Protein AF-U7P5E1-F1 (afdb_monomer)

Secondary structure (DSSP, 8-state):
---B-TTT-PBEEEE--S--TTEEEEEE-STT--EEEEEE-SS-EEEEEEE-TTHHHHHHHS-HHHHHHHHHHHHT--TTTS-HHHHHHHHH--

Structure (mmCIF, N/CA/C/O backbone):
data_AF-U7P5E1-F1
#
_entry.id   AF-U7P5E1-F1
#
loop_
_atom_site.group_PDB
_atom_site.id
_atom_site.type_symbol
_atom_site.label_atom_id
_atom_site.label_alt_id
_atom_site.label_comp_id
_atom_site.label_asym_id
_atom_site.label_entity_id
_atom_site.label_seq_id
_atom_site.pdbx_PDB_ins_code
_atom_site.Cartn_x
_atom_site.Cartn_y
_atom_site.Cartn_z
_atom_site.occupancy
_atom_site.B_iso_or_equiv
_atom_site.auth_seq_id
_atom_site.auth_comp_id
_atom_site.auth_asym_id
_atom_site.auth_atom_id
_atom_site.pdbx_PDB_model_num
ATOM 1 N N . MET A 1 1 ? 13.939 -1.087 -9.837 1.00 60.78 1 MET A N 1
ATOM 2 C CA . MET A 1 1 ? 13.219 -2.193 -10.500 1.00 60.78 1 MET A CA 1
ATOM 3 C C . MET A 1 1 ? 11.894 -1.629 -10.974 1.00 60.78 1 MET A C 1
ATOM 5 O O . MET A 1 1 ? 11.194 -1.046 -10.156 1.00 60.78 1 MET A O 1
ATOM 9 N N . VAL A 1 2 ? 11.618 -1.691 -12.276 1.00 73.44 2 VAL A N 1
ATOM 10 C CA . VAL A 1 2 ? 10.363 -1.184 -12.854 1.00 73.44 2 VAL A CA 1
ATOM 11 C C . VAL A 1 2 ? 9.236 -2.145 -12.478 1.00 73.44 2 VAL A C 1
ATOM 13 O O . VAL A 1 2 ? 9.450 -3.358 -12.457 1.00 73.44 2 VAL A O 1
ATOM 16 N N . LYS A 1 3 ? 8.062 -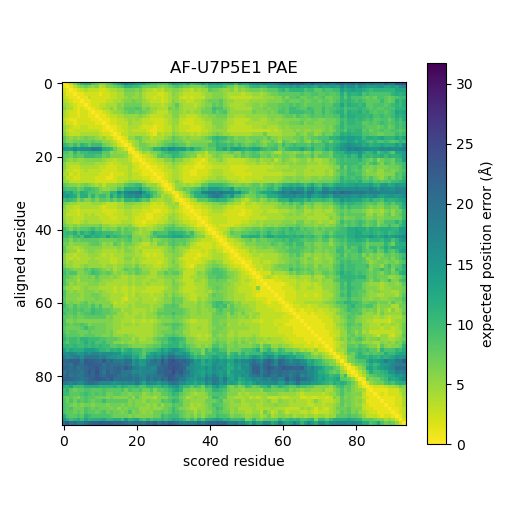1.611 -12.135 1.00 83.81 3 LYS A N 1
ATOM 17 C CA . LYS A 1 3 ? 6.871 -2.409 -11.829 1.00 83.81 3 LYS A CA 1
ATOM 18 C C . LYS A 1 3 ? 5.771 -2.098 -12.824 1.00 83.81 3 LYS A C 1
ATOM 20 O O . LYS A 1 3 ? 5.697 -0.977 -13.312 1.00 83.81 3 LYS A O 1
ATOM 25 N N . PHE A 1 4 ? 4.913 -3.074 -13.077 1.00 84.75 4 PHE A N 1
ATOM 26 C CA . PHE A 1 4 ? 3.827 -2.963 -14.042 1.00 84.75 4 PHE A CA 1
ATOM 27 C C . PHE A 1 4 ? 2.485 -3.167 -13.349 1.00 84.75 4 PHE A C 1
ATOM 29 O O . PHE A 1 4 ? 2.380 -3.937 -12.393 1.00 84.75 4 PHE A O 1
ATOM 36 N N . CYS A 1 5 ? 1.474 -2.448 -13.822 1.00 83.69 5 CYS A N 1
ATOM 37 C CA . CYS A 1 5 ? 0.105 -2.583 -13.361 1.00 83.69 5 CYS A CA 1
ATOM 38 C C . CYS A 1 5 ? -0.423 -3.967 -13.771 1.00 83.69 5 CYS A C 1
ATOM 40 O O . CYS A 1 5 ? -0.382 -4.276 -14.965 1.00 83.69 5 CYS A O 1
ATOM 42 N N . PRO A 1 6 ? -0.918 -4.792 -12.832 1.00 80.00 6 PRO A N 1
ATOM 43 C CA . PRO A 1 6 ? -1.453 -6.113 -13.151 1.00 80.00 6 PRO A CA 1
ATOM 44 C C . PRO A 1 6 ? -2.678 -6.059 -14.075 1.00 80.00 6 PRO A C 1
ATOM 46 O O . PRO A 1 6 ? -2.884 -6.999 -14.835 1.00 80.00 6 PRO A O 1
ATOM 49 N N . ASP A 1 7 ? -3.442 -4.961 -14.068 1.00 79.81 7 ASP A N 1
ATOM 50 C CA . ASP A 1 7 ? -4.661 -4.840 -14.879 1.00 79.81 7 ASP A CA 1
ATOM 51 C C . ASP A 1 7 ? -4.402 -4.395 -16.324 1.00 79.81 7 ASP A C 1
ATOM 53 O O . ASP A 1 7 ? -5.057 -4.866 -17.250 1.00 79.81 7 ASP A O 1
ATOM 57 N N . CYS A 1 8 ? -3.468 -3.461 -16.544 1.00 85.12 8 CYS A N 1
ATOM 58 C CA . CYS A 1 8 ? -3.271 -2.836 -17.861 1.00 85.12 8 CYS A CA 1
ATOM 59 C C . CYS A 1 8 ? -1.863 -3.008 -18.447 1.00 85.12 8 CYS A C 1
ATOM 61 O O . CYS A 1 8 ? -1.602 -2.544 -19.557 1.00 85.12 8 CYS A O 1
ATOM 63 N N . GLY A 1 9 ? -0.935 -3.622 -17.708 1.00 84.12 9 GLY A N 1
ATOM 64 C CA . GLY A 1 9 ? 0.435 -3.895 -18.153 1.00 84.12 9 GLY A CA 1
ATOM 65 C C . GLY A 1 9 ? 1.333 -2.664 -18.316 1.00 84.12 9 GLY A C 1
ATOM 66 O O . GLY A 1 9 ? 2.493 -2.813 -18.691 1.00 84.12 9 GLY A O 1
ATOM 67 N N . LYS A 1 10 ? 0.841 -1.447 -18.037 1.00 86.75 10 LYS A N 1
ATOM 68 C CA . LYS A 1 10 ? 1.653 -0.220 -18.090 1.00 86.75 10 LYS A CA 1
ATOM 69 C C . LYS A 1 10 ? 2.553 -0.085 -16.867 1.00 86.75 10 LYS A C 1
ATOM 71 O O . LYS A 1 10 ? 2.233 -0.593 -15.793 1.00 86.75 10 LYS A O 1
ATOM 76 N N . GLU A 1 11 ? 3.654 0.643 -17.025 1.00 87.31 11 GLU A N 1
ATOM 77 C CA . GLU A 1 11 ? 4.558 0.955 -15.920 1.00 87.31 11 GLU A CA 1
ATOM 78 C C . GLU A 1 11 ? 3.840 1.719 -14.802 1.00 87.31 11 GLU A C 1
ATOM 80 O O . GLU A 1 11 ? 3.055 2.643 -15.035 1.00 87.31 11 GLU A O 1
ATOM 85 N N . LEU A 1 12 ? 4.126 1.312 -13.570 1.00 88.31 12 LEU A N 1
ATOM 86 C CA . LEU A 1 12 ? 3.698 1.994 -12.365 1.00 88.31 12 LEU A CA 1
ATOM 87 C C . LEU A 1 12 ? 4.718 3.070 -11.997 1.00 88.31 12 LEU A C 1
ATOM 89 O O . LEU A 1 12 ? 5.919 2.803 -11.900 1.00 88.31 12 LEU A O 1
ATOM 93 N N . ARG A 1 13 ? 4.225 4.276 -11.723 1.00 87.81 13 ARG A N 1
ATOM 94 C CA . ARG A 1 13 ? 5.037 5.398 -11.254 1.00 87.81 13 ARG A CA 1
ATOM 95 C C . ARG A 1 13 ? 5.105 5.378 -9.732 1.00 87.81 13 ARG A C 1
ATOM 97 O O . ARG A 1 13 ? 4.067 5.394 -9.083 1.00 87.81 13 ARG A O 1
ATOM 104 N N . GLU A 1 14 ? 6.303 5.378 -9.154 1.00 86.75 14 GLU A N 1
ATOM 105 C CA . GLU A 1 14 ? 6.457 5.523 -7.700 1.00 86.75 14 GLU A CA 1
ATOM 106 C C . GLU A 1 14 ? 6.022 6.934 -7.272 1.00 86.75 14 GLU A C 1
ATOM 108 O O . GLU A 1 14 ? 6.514 7.941 -7.790 1.00 86.75 14 GLU A O 1
ATOM 113 N N . VAL A 1 15 ? 5.072 7.002 -6.342 1.00 85.00 15 VAL A N 1
ATOM 114 C CA . VAL A 1 15 ? 4.575 8.250 -5.761 1.00 85.00 15 VAL A CA 1
ATOM 115 C C . VAL A 1 15 ? 5.323 8.487 -4.461 1.00 85.00 15 VAL A C 1
ATOM 117 O O . VAL A 1 15 ? 5.346 7.629 -3.57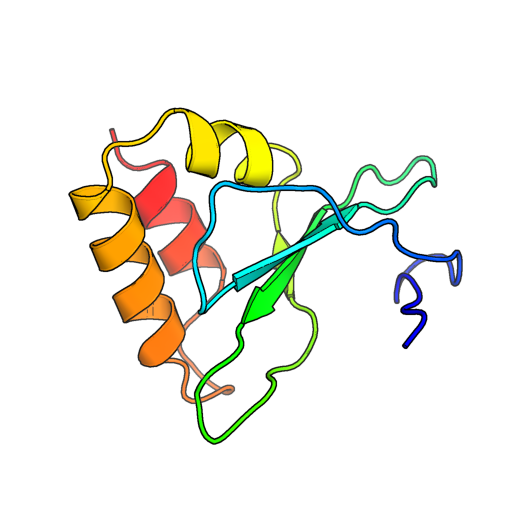6 1.00 85.00 15 VAL A O 1
ATOM 120 N N . LYS A 1 16 ? 5.927 9.670 -4.331 1.00 77.31 16 LYS A N 1
ATOM 121 C CA . LYS A 1 16 ? 6.557 10.076 -3.076 1.00 77.31 16 LYS A CA 1
ATOM 122 C C . LYS A 1 16 ? 5.484 10.266 -2.006 1.00 77.31 16 LYS A C 1
ATOM 124 O O . LYS A 1 16 ? 4.668 11.177 -2.098 1.00 77.31 16 LYS A O 1
ATOM 129 N N . VAL A 1 17 ? 5.528 9.414 -0.994 1.00 75.81 17 VAL A N 1
ATOM 130 C CA . VAL A 1 17 ? 4.837 9.588 0.289 1.00 75.81 17 VAL A CA 1
ATOM 131 C C . VAL A 1 17 ? 5.857 10.015 1.349 1.00 75.81 17 VAL A C 1
ATOM 133 O O . VAL A 1 17 ? 7.064 9.908 1.087 1.00 75.81 17 VAL A O 1
ATOM 136 N N . PRO A 1 18 ? 5.427 10.531 2.518 1.00 72.44 18 PRO A N 1
ATOM 137 C CA . PRO A 1 18 ? 6.342 10.813 3.617 1.00 72.44 18 PRO A CA 1
ATOM 138 C C . PRO A 1 18 ? 7.191 9.579 3.924 1.00 72.44 18 PRO A C 1
ATOM 140 O O . PRO A 1 18 ? 6.787 8.457 3.623 1.00 72.44 18 PRO A O 1
ATOM 143 N N . SER A 1 19 ? 8.395 9.800 4.453 1.00 65.25 19 SER A N 1
ATOM 144 C CA . SER A 1 19 ? 9.478 8.810 4.520 1.00 65.25 19 SER A CA 1
ATOM 145 C C . SER A 1 19 ? 9.197 7.666 5.506 1.00 65.25 19 SER A C 1
ATOM 147 O O . SER A 1 19 ? 9.881 7.506 6.514 1.00 65.25 19 SER A O 1
ATOM 149 N N . TYR A 1 20 ? 8.197 6.848 5.203 1.00 75.12 20 TYR A N 1
ATOM 150 C CA . TYR A 1 20 ? 7.879 5.616 5.893 1.00 75.12 20 TYR A CA 1
ATOM 151 C C . TYR A 1 20 ? 8.757 4.513 5.311 1.00 75.12 20 TYR A C 1
ATOM 153 O O . TYR A 1 20 ? 8.583 4.094 4.170 1.00 75.12 20 TYR A O 1
ATOM 161 N N . ALA A 1 21 ? 9.711 4.023 6.103 1.00 72.75 21 ALA A N 1
ATOM 162 C CA . ALA A 1 21 ? 10.629 2.967 5.671 1.00 72.75 21 ALA A CA 1
ATOM 163 C C . ALA A 1 21 ? 9.909 1.666 5.260 1.00 72.75 21 ALA A C 1
ATOM 165 O O . ALA A 1 21 ? 10.483 0.851 4.540 1.00 72.75 21 ALA A O 1
ATOM 166 N N . TRP A 1 22 ? 8.661 1.491 5.706 1.00 77.81 22 TRP A N 1
ATOM 167 C CA . TRP A 1 22 ? 7.889 0.265 5.558 1.00 77.81 22 TRP A CA 1
ATOM 168 C C . TRP A 1 22 ? 6.905 0.258 4.377 1.00 77.81 22 TRP A C 1
ATOM 170 O O . TRP A 1 22 ? 6.320 -0.786 4.092 1.00 77.81 22 TRP A O 1
ATOM 180 N N . VAL A 1 23 ? 6.704 1.380 3.671 1.00 80.06 23 VAL A N 1
ATOM 181 C CA . VAL A 1 23 ? 5.743 1.451 2.555 1.00 80.06 23 VAL A CA 1
ATOM 182 C C . VAL A 1 23 ? 6.268 2.251 1.374 1.00 80.06 23 VAL A C 1
ATOM 184 O O . VAL A 1 23 ? 6.886 3.303 1.510 1.00 80.06 23 VAL A O 1
ATOM 187 N N . ARG A 1 24 ? 5.969 1.750 0.178 1.00 84.38 24 ARG A N 1
ATOM 188 C CA . ARG A 1 24 ? 6.162 2.446 -1.092 1.00 84.38 24 ARG A CA 1
ATOM 189 C C . ARG A 1 24 ? 4.833 2.520 -1.819 1.00 84.38 24 ARG A C 1
ATOM 191 O O . ARG A 1 24 ? 4.143 1.509 -1.923 1.00 84.38 24 ARG A O 1
ATOM 198 N N . CYS A 1 25 ? 4.492 3.691 -2.339 1.00 86.12 25 CYS A N 1
ATOM 199 C CA . CYS A 1 25 ? 3.274 3.889 -3.115 1.00 86.12 25 CYS A CA 1
ATOM 200 C C . CYS A 1 25 ? 3.595 3.962 -4.603 1.00 86.12 25 CYS A C 1
ATOM 202 O O . CYS A 1 25 ? 4.598 4.541 -5.016 1.00 86.12 25 CYS A O 1
ATOM 204 N N . PHE A 1 26 ? 2.717 3.392 -5.409 1.00 87.69 26 PHE A N 1
ATOM 205 C CA . PHE A 1 26 ? 2.822 3.335 -6.852 1.00 87.69 26 PHE A CA 1
ATOM 206 C C . PHE A 1 26 ? 1.476 3.707 -7.456 1.00 87.69 26 PHE A C 1
ATOM 208 O O . PHE A 1 26 ? 0.439 3.294 -6.958 1.00 87.69 26 PHE A O 1
ATOM 215 N N . GLU A 1 27 ? 1.475 4.457 -8.541 1.00 87.62 27 GLU A N 1
ATOM 216 C CA . GLU A 1 27 ? 0.262 4.858 -9.243 1.00 87.62 27 GLU A CA 1
ATOM 217 C C . GLU A 1 27 ? 0.331 4.369 -10.683 1.00 87.62 27 GLU A C 1
ATOM 219 O O . GLU A 1 27 ? 1.368 4.480 -11.351 1.00 87.62 27 GLU A O 1
ATOM 224 N N . CYS A 1 28 ? -0.778 3.818 -11.169 1.00 85.75 28 CYS A N 1
ATOM 225 C CA . CYS A 1 28 ? -0.902 3.515 -12.580 1.00 85.75 28 CYS A CA 1
ATOM 226 C C . CYS A 1 28 ? -1.225 4.789 -13.366 1.00 85.75 28 CYS A C 1
ATOM 228 O O . CYS A 1 28 ? -2.253 5.416 -13.145 1.00 85.75 28 CYS A O 1
ATOM 230 N N . ALA A 1 29 ? -0.375 5.134 -14.336 1.00 73.62 29 ALA A N 1
ATOM 231 C CA . ALA A 1 29 ? -0.595 6.277 -15.227 1.00 73.62 29 ALA A CA 1
ATOM 232 C C . ALA A 1 29 ? -1.690 6.034 -16.293 1.00 73.62 29 ALA A C 1
ATOM 234 O O . ALA A 1 29 ? -1.914 6.882 -17.156 1.00 73.62 29 ALA A O 1
ATOM 235 N N . ALA A 1 30 ? -2.329 4.859 -16.297 1.00 69.00 30 ALA A N 1
ATOM 236 C CA . ALA A 1 30 ? -3.481 4.574 -17.148 1.00 69.00 30 ALA A CA 1
ATOM 237 C C . ALA A 1 30 ? -4.783 5.103 -16.520 1.00 69.00 30 ALA A C 1
ATOM 239 O O . ALA A 1 30 ? -4.833 5.404 -15.331 1.00 69.00 30 ALA A O 1
ATOM 240 N N . GLU A 1 31 ? -5.858 5.137 -17.310 1.00 60.34 31 GLU A N 1
ATOM 241 C CA . GLU A 1 31 ? -7.203 5.603 -16.919 1.00 60.34 31 GLU A CA 1
ATOM 242 C C . GLU A 1 31 ? -7.808 4.909 -15.683 1.00 60.34 31 GLU A C 1
ATOM 244 O O . GLU A 1 31 ? -8.819 5.369 -15.165 1.00 60.34 31 GLU A O 1
ATOM 249 N N . CYS A 1 32 ? -7.208 3.823 -15.183 1.00 64.38 32 CYS A N 1
ATOM 250 C CA . CYS A 1 32 ? -7.690 3.128 -13.994 1.00 64.38 32 CYS A CA 1
ATOM 251 C C . CYS A 1 32 ? -7.454 3.901 -12.687 1.00 64.38 32 CYS A C 1
ATOM 253 O O . CYS A 1 32 ? -8.163 3.644 -11.716 1.00 64.38 32 CYS A O 1
ATOM 255 N N . GLY A 1 33 ? -6.481 4.825 -12.629 1.00 71.75 33 GLY A N 1
ATOM 256 C CA . GLY A 1 33 ? -6.199 5.625 -11.424 1.00 71.75 33 GLY A CA 1
ATOM 257 C C . GLY A 1 33 ? -5.887 4.794 -10.170 1.00 71.75 33 GLY A C 1
ATOM 258 O O . GLY A 1 33 ? -5.942 5.305 -9.052 1.00 71.75 33 GLY A O 1
ATOM 259 N N . THR A 1 34 ? -5.607 3.499 -10.338 1.00 82.00 34 THR A N 1
ATOM 260 C CA . THR A 1 34 ? -5.380 2.567 -9.240 1.00 82.00 34 THR A CA 1
ATOM 261 C C . THR A 1 34 ? -4.043 2.876 -8.592 1.00 82.00 34 THR A C 1
ATOM 263 O O . THR A 1 34 ? -3.000 2.933 -9.259 1.00 82.00 34 THR A O 1
ATOM 266 N N . VAL A 1 35 ? -4.082 3.048 -7.276 1.00 84.62 35 VAL A N 1
ATOM 267 C CA . VAL A 1 35 ? -2.883 3.145 -6.457 1.00 84.62 35 VAL A CA 1
ATOM 268 C C . VAL A 1 35 ? -2.566 1.759 -5.927 1.00 84.62 35 VAL A C 1
ATOM 270 O O . VAL A 1 35 ? -3.447 0.981 -5.583 1.00 84.62 35 VAL A O 1
ATOM 273 N N . TYR A 1 36 ? -1.284 1.447 -5.896 1.00 84.56 36 TYR A N 1
ATOM 274 C CA . TYR A 1 36 ? -0.750 0.231 -5.335 1.00 84.56 36 TYR A CA 1
ATOM 275 C C . TYR A 1 36 ? 0.206 0.584 -4.213 1.00 84.56 36 TYR A C 1
ATOM 277 O O . TYR A 1 36 ? 1.075 1.442 -4.374 1.00 84.56 36 TYR A O 1
ATOM 285 N N . ILE A 1 37 ? 0.108 -0.125 -3.100 1.00 83.31 37 ILE A N 1
ATOM 286 C CA . ILE A 1 37 ? 1.118 -0.067 -2.052 1.00 83.31 37 ILE A CA 1
ATOM 287 C C . ILE A 1 37 ? 1.982 -1.317 -2.111 1.00 83.31 37 ILE A C 1
ATOM 289 O O . ILE A 1 37 ? 1.522 -2.418 -2.414 1.00 83.31 37 ILE A O 1
ATOM 293 N N . GLN A 1 38 ? 3.263 -1.141 -1.830 1.00 82.06 38 GLN A N 1
ATOM 294 C CA . GLN A 1 38 ? 4.148 -2.232 -1.483 1.00 82.06 38 GLN A CA 1
ATOM 295 C C . GLN A 1 38 ? 4.633 -2.026 -0.066 1.00 82.06 38 GLN A C 1
ATOM 297 O O . GLN A 1 38 ? 5.255 -1.012 0.251 1.00 82.06 38 GLN A O 1
ATOM 302 N N . VAL A 1 39 ? 4.406 -3.047 0.737 1.00 79.56 39 VAL A N 1
ATOM 303 C CA . VAL A 1 39 ? 4.914 -3.130 2.094 1.00 79.56 39 VAL A CA 1
ATOM 304 C C . VAL A 1 39 ? 6.319 -3.709 2.031 1.00 79.56 39 VAL A C 1
ATOM 306 O O . VAL A 1 39 ? 6.578 -4.681 1.311 1.00 79.56 39 VAL A O 1
ATOM 309 N N . VAL A 1 40 ? 7.236 -3.088 2.757 1.00 75.75 40 VAL A N 1
ATOM 310 C CA . VAL A 1 40 ? 8.627 -3.508 2.862 1.00 75.75 40 VAL A CA 1
ATOM 311 C C . VAL A 1 40 ? 8.945 -3.678 4.339 1.00 75.75 40 VAL A C 1
ATOM 313 O O .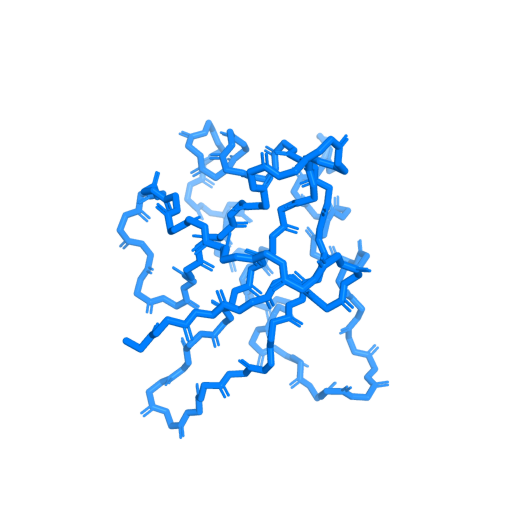 VAL A 1 40 ? 8.860 -2.740 5.116 1.00 75.75 40 VAL A O 1
ATOM 316 N N . ASP A 1 41 ? 9.319 -4.883 4.724 1.00 72.00 41 ASP A N 1
ATOM 317 C CA . ASP A 1 41 ? 9.917 -5.174 6.020 1.00 72.00 41 ASP A CA 1
ATOM 318 C C . ASP A 1 41 ? 11.422 -5.424 5.827 1.00 72.00 41 ASP A C 1
ATOM 320 O O . ASP A 1 41 ? 11.882 -5.728 4.722 1.00 72.00 41 ASP A O 1
ATOM 324 N N . VAL A 1 42 ? 12.205 -5.351 6.904 1.00 71.00 42 VAL A N 1
ATOM 325 C CA . VAL A 1 42 ? 13.650 -5.631 6.905 1.00 71.00 42 VAL A CA 1
ATOM 326 C C . VAL A 1 42 ? 13.995 -7.005 6.325 1.00 71.00 42 VAL A C 1
ATOM 328 O O . VAL A 1 42 ? 15.114 -7.208 5.859 1.00 71.00 42 VAL A O 1
ATOM 331 N N . ARG A 1 43 ? 13.052 -7.955 6.35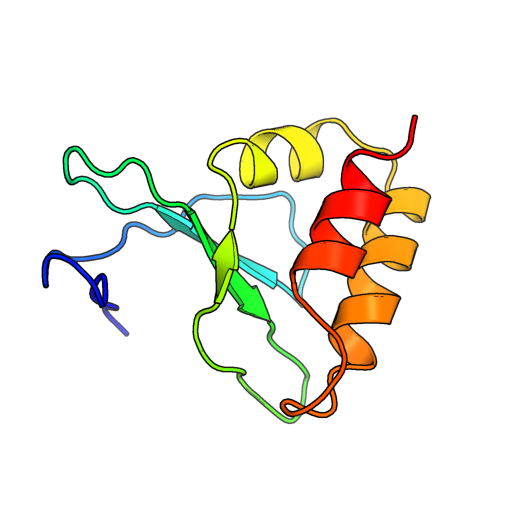2 1.00 71.25 43 ARG A N 1
ATOM 332 C CA . ARG A 1 43 ? 13.246 -9.328 5.867 1.00 71.25 43 ARG A CA 1
ATOM 333 C C . ARG A 1 43 ? 12.504 -9.639 4.575 1.00 71.25 43 ARG A C 1
ATOM 335 O O . ARG A 1 43 ? 12.896 -10.575 3.887 1.00 71.25 43 ARG A O 1
ATOM 342 N N . ASN A 1 44 ? 11.444 -8.899 4.251 1.00 71.19 44 ASN A N 1
ATOM 343 C CA . ASN A 1 44 ? 10.517 -9.279 3.191 1.00 71.19 44 ASN A CA 1
ATOM 344 C C . ASN A 1 44 ? 10.033 -8.070 2.398 1.00 71.19 44 ASN A C 1
ATOM 346 O O . ASN A 1 44 ? 9.648 -7.045 2.950 1.00 71.19 44 ASN A O 1
ATOM 350 N N . THR A 1 45 ? 9.989 -8.223 1.080 1.00 73.56 45 THR A N 1
ATOM 351 C CA . THR A 1 45 ? 9.262 -7.309 0.201 1.00 73.56 45 THR A CA 1
ATOM 352 C C . THR A 1 45 ? 7.965 -7.990 -0.203 1.00 73.56 45 THR A C 1
ATOM 354 O O . THR A 1 45 ? 7.993 -9.013 -0.887 1.00 73.56 45 THR A O 1
ATOM 357 N N . TYR A 1 46 ? 6.836 -7.437 0.227 1.00 74.50 46 TYR A N 1
ATOM 358 C CA . TYR A 1 46 ? 5.530 -8.029 -0.040 1.00 74.50 46 TYR A CA 1
ATOM 359 C C . TYR A 1 46 ? 5.066 -7.729 -1.482 1.00 74.50 46 TYR A C 1
ATOM 361 O O . TYR A 1 46 ? 5.581 -6.802 -2.132 1.00 74.50 46 TYR A O 1
ATOM 369 N N . PRO A 1 47 ? 4.112 -8.514 -2.019 1.00 75.75 47 PRO A N 1
ATOM 370 C CA .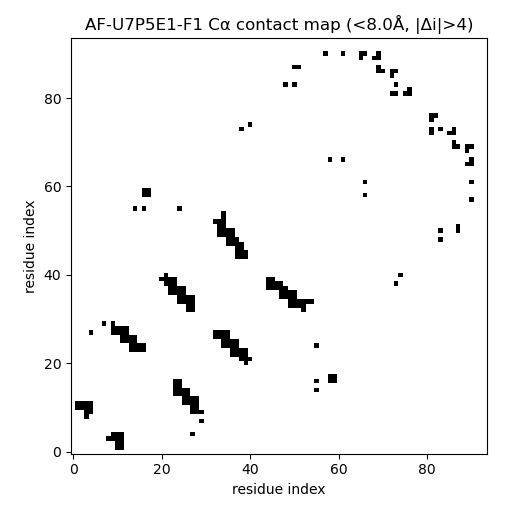 PRO A 1 47 ? 3.483 -8.227 -3.305 1.00 75.75 47 PRO A CA 1
ATOM 371 C C . PRO A 1 47 ? 2.868 -6.824 -3.358 1.00 75.75 47 PRO A C 1
ATOM 373 O O . PRO A 1 47 ? 2.581 -6.213 -2.330 1.00 75.75 47 PRO A O 1
ATOM 376 N N . LEU A 1 48 ? 2.668 -6.313 -4.574 1.00 78.81 48 LEU A N 1
ATOM 377 C CA . LEU A 1 48 ? 1.882 -5.100 -4.771 1.00 78.81 48 LEU A CA 1
ATOM 378 C C 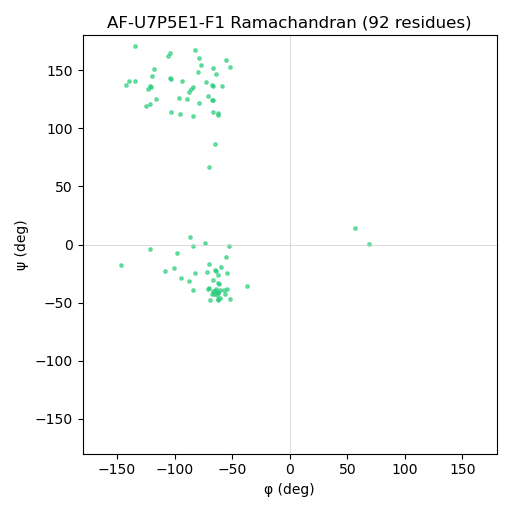. LEU A 1 48 ? 0.427 -5.367 -4.403 1.00 78.81 48 LEU A C 1
ATOM 380 O O . LEU A 1 48 ? -0.148 -6.378 -4.805 1.00 78.81 48 LEU A O 1
ATOM 384 N N . VAL A 1 49 ? -0.156 -4.422 -3.685 1.00 79.94 49 VAL A N 1
ATOM 385 C CA . VAL A 1 49 ? -1.522 -4.497 -3.195 1.00 79.94 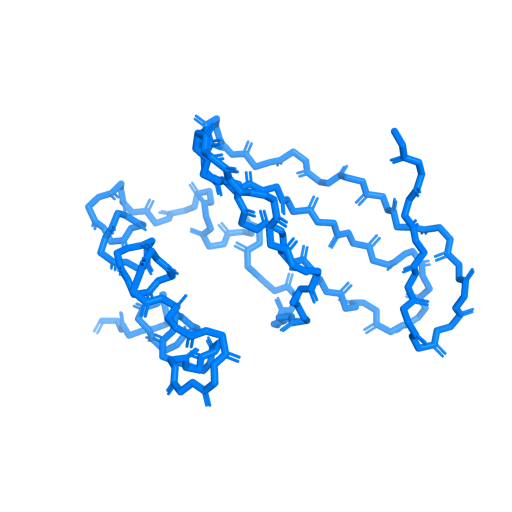49 VAL A CA 1
ATOM 386 C C . VAL A 1 49 ? -2.286 -3.312 -3.758 1.00 79.94 49 VAL A C 1
ATOM 388 O O . VAL A 1 49 ? -1.871 -2.175 -3.545 1.00 79.94 49 VAL A O 1
ATOM 391 N N . ALA A 1 50 ? -3.359 -3.573 -4.505 1.00 80.50 50 ALA A N 1
ATOM 392 C CA . ALA A 1 50 ? -4.233 -2.522 -5.016 1.00 80.50 50 ALA A CA 1
ATOM 393 C C . ALA A 1 50 ? -4.975 -1.850 -3.856 1.00 80.50 50 ALA A C 1
ATOM 395 O O . ALA A 1 50 ? -5.455 -2.535 -2.956 1.00 80.50 50 ALA A O 1
ATOM 396 N N . THR A 1 51 ? -5.070 -0.528 -3.896 1.00 77.44 51 THR A N 1
ATOM 397 C CA . THR A 1 51 ? -5.747 0.292 -2.892 1.00 77.44 51 THR A CA 1
ATOM 398 C C . THR A 1 51 ? -6.623 1.339 -3.562 1.00 77.44 51 THR A C 1
ATOM 400 O O . THR A 1 51 ? -6.511 1.604 -4.766 1.00 77.44 51 THR A O 1
ATOM 403 N N . PHE A 1 52 ? -7.443 2.029 -2.773 1.00 77.44 52 PHE A N 1
ATOM 404 C CA . PHE A 1 52 ? -8.155 3.192 -3.289 1.00 77.44 52 PHE A CA 1
ATOM 405 C C . PHE A 1 52 ? -7.201 4.362 -3.644 1.00 77.44 52 PHE A C 1
ATOM 407 O O . PHE A 1 52 ? -6.143 4.524 -3.023 1.00 77.44 52 PHE A O 1
ATOM 414 N N . PRO A 1 53 ? -7.569 5.233 -4.609 1.00 77.56 53 PRO A N 1
ATOM 415 C CA . PRO A 1 53 ? -6.659 6.242 -5.174 1.00 77.56 53 PRO A CA 1
ATOM 416 C C . PRO A 1 53 ? -6.166 7.322 -4.199 1.00 77.56 53 PRO A C 1
ATOM 418 O O . PRO A 1 53 ? -5.136 7.951 -4.419 1.00 77.56 53 PRO A O 1
ATOM 421 N N . LYS A 1 54 ? -6.900 7.565 -3.108 1.00 82.31 54 LYS A N 1
ATOM 422 C CA . LYS A 1 54 ? -6.609 8.635 -2.136 1.00 82.31 54 LYS A CA 1
ATOM 423 C C . LYS A 1 54 ? -5.581 8.254 -1.064 1.00 82.31 54 LYS A C 1
ATOM 425 O O . LYS A 1 54 ? -5.241 9.098 -0.240 1.00 82.31 54 LYS A O 1
ATOM 430 N N . ILE A 1 55 ? -5.062 7.023 -1.057 1.00 81.88 55 ILE A N 1
ATOM 431 C CA . ILE A 1 55 ? -4.070 6.576 -0.062 1.00 81.88 55 ILE A CA 1
ATOM 432 C C . ILE A 1 55 ? -2.865 7.524 0.068 1.00 81.88 55 ILE A C 1
ATOM 434 O O . ILE A 1 55 ? -2.539 7.891 1.197 1.00 81.88 55 ILE A O 1
ATOM 438 N N . PRO A 1 56 ? -2.218 7.996 -1.019 1.00 80.44 56 PRO A N 1
ATOM 439 C CA . PRO A 1 56 ? -1.060 8.874 -0.888 1.00 80.44 56 PRO A CA 1
ATOM 440 C C . PRO A 1 56 ? -1.404 10.202 -0.204 1.00 80.44 56 PRO A C 1
ATOM 442 O O . PRO A 1 56 ? -0.583 10.737 0.530 1.00 80.44 56 PRO A O 1
ATOM 445 N N . GLN A 1 57 ? -2.615 10.725 -0.415 1.00 82.31 57 GLN A N 1
ATOM 446 C CA . GLN A 1 57 ? -3.092 11.954 0.229 1.00 82.31 57 GLN A CA 1
ATOM 447 C C . GLN A 1 57 ? -3.309 11.722 1.727 1.00 82.31 57 GLN A C 1
ATOM 449 O O . GLN A 1 57 ? -2.764 12.455 2.545 1.00 82.31 57 GLN A O 1
ATOM 454 N N . LEU A 1 58 ? -3.993 10.633 2.091 1.00 82.81 58 LEU A N 1
ATOM 455 C CA . LEU A 1 58 ? -4.220 10.275 3.494 1.00 82.81 58 LEU A CA 1
ATOM 456 C C . LEU A 1 58 ? -2.913 10.048 4.258 1.00 82.81 58 LEU A C 1
ATOM 458 O O . LEU A 1 58 ? -2.786 10.490 5.393 1.00 82.81 58 LEU A O 1
ATOM 462 N N . LEU A 1 59 ? -1.915 9.420 3.636 1.00 80.56 59 LEU A N 1
ATOM 463 C CA . LEU A 1 59 ? -0.597 9.243 4.252 1.00 80.56 59 LEU A CA 1
ATOM 464 C C . LEU A 1 59 ? 0.150 10.568 4.483 1.00 80.56 59 LEU A C 1
ATOM 466 O O . LEU A 1 59 ? 1.049 10.601 5.314 1.00 80.56 59 LEU A O 1
ATOM 470 N N . ASN A 1 60 ? -0.188 11.640 3.760 1.00 82.75 60 ASN A N 1
ATOM 471 C CA . ASN A 1 60 ? 0.375 12.974 3.986 1.00 82.75 60 ASN A CA 1
ATOM 472 C C . ASN A 1 60 ? -0.401 13.780 5.041 1.00 82.75 60 ASN A C 1
ATOM 474 O O . ASN A 1 60 ? 0.190 14.620 5.714 1.00 82.75 60 ASN A O 1
ATOM 478 N N . GLU A 1 61 ? -1.711 13.563 5.156 1.00 85.69 61 GLU A N 1
ATOM 479 C CA . GLU A 1 61 ? -2.604 14.381 5.986 1.00 85.69 61 GLU A CA 1
ATOM 480 C C . GLU A 1 61 ? -2.831 13.803 7.389 1.00 85.69 61 GLU A C 1
ATOM 482 O O . GLU A 1 61 ? -3.088 14.551 8.334 1.00 85.69 61 GLU A O 1
ATOM 487 N N . LEU A 1 62 ? -2.758 12.478 7.541 1.00 84.06 62 LEU A N 1
ATOM 488 C CA . LEU A 1 62 ? -3.075 11.815 8.801 1.00 84.06 62 LEU A CA 1
ATOM 489 C C . LEU A 1 62 ? -1.920 11.895 9.814 1.00 84.06 62 LEU A C 1
ATOM 491 O O . LEU A 1 62 ? -0.744 11.860 9.441 1.00 84.06 62 LEU A O 1
ATOM 495 N N . PRO A 1 63 ? -2.236 11.945 11.121 1.00 85.25 63 PRO A N 1
ATOM 496 C CA . PRO A 1 63 ? -1.223 11.909 12.166 1.00 85.25 63 PRO A CA 1
ATOM 497 C C . PRO A 1 63 ? -0.460 10.579 12.154 1.00 85.25 63 PRO A C 1
ATOM 499 O O . PRO A 1 63 ? -1.027 9.516 11.885 1.00 85.25 63 PRO A O 1
ATOM 502 N N . MET A 1 64 ? 0.827 10.640 12.510 1.00 81.69 64 MET A N 1
ATOM 503 C CA . MET A 1 64 ? 1.735 9.487 12.493 1.00 81.69 64 MET A CA 1
ATOM 504 C C . MET A 1 64 ? 1.203 8.299 13.307 1.00 81.69 64 MET A C 1
ATOM 506 O O . MET A 1 64 ? 1.296 7.176 12.834 1.00 81.69 64 MET A O 1
ATOM 510 N N . GLU A 1 65 ? 0.561 8.539 14.454 1.00 83.75 65 GLU A N 1
ATOM 511 C CA . GLU A 1 65 ? -0.047 7.491 15.291 1.00 83.75 65 GLU A CA 1
ATOM 512 C C . GLU A 1 65 ? -1.071 6.640 14.521 1.00 83.75 65 GLU A C 1
ATOM 514 O O . GLU A 1 65 ? -1.072 5.411 14.599 1.00 83.75 65 GLU A O 1
ATOM 519 N N . LYS A 1 66 ? -1.914 7.286 13.710 1.00 83.50 66 LYS A N 1
ATOM 520 C CA . LYS A 1 66 ? -2.924 6.596 12.902 1.00 83.50 66 LYS A CA 1
ATOM 521 C C . LYS A 1 66 ? -2.279 5.798 11.773 1.00 83.50 66 LYS A C 1
ATOM 523 O O . LYS A 1 66 ? -2.706 4.686 11.471 1.00 83.50 66 LYS A O 1
ATOM 528 N N . ILE A 1 67 ? -1.219 6.347 11.185 1.00 79.69 67 ILE A N 1
ATOM 529 C CA . ILE A 1 67 ? -0.446 5.680 10.136 1.00 79.69 67 ILE A CA 1
ATOM 530 C C . ILE A 1 67 ? 0.286 4.463 10.703 1.00 79.69 67 ILE A C 1
ATOM 532 O O . ILE A 1 67 ? 0.254 3.409 10.080 1.00 79.69 67 ILE A O 1
ATOM 536 N N . GLU A 1 68 ? 0.885 4.558 11.890 1.00 79.12 68 GLU A N 1
ATOM 537 C CA . GLU A 1 68 ? 1.532 3.434 12.577 1.00 79.12 68 GLU A CA 1
ATOM 538 C C . GLU A 1 68 ? 0.529 2.351 12.976 1.00 79.12 68 GLU A C 1
ATOM 540 O O . GLU A 1 68 ? 0.797 1.160 12.799 1.00 79.12 68 GLU A O 1
ATOM 545 N N . LYS A 1 69 ? -0.661 2.744 13.444 1.00 81.81 69 LYS A N 1
ATOM 546 C CA . LYS A 1 69 ? -1.744 1.804 13.738 1.00 81.81 69 LYS A CA 1
ATOM 547 C C . LYS A 1 69 ? -2.197 1.069 12.475 1.00 81.81 69 LYS A C 1
ATOM 549 O O . LYS A 1 69 ? -2.239 -0.162 12.486 1.00 81.81 69 LYS A O 1
ATOM 554 N N . ALA A 1 70 ? -2.420 1.781 11.371 1.00 78.62 70 ALA A N 1
ATOM 555 C CA . ALA A 1 70 ? -2.740 1.177 10.078 1.00 78.62 70 ALA A CA 1
ATOM 556 C C . ALA A 1 70 ? -1.589 0.281 9.565 1.00 78.62 70 ALA A C 1
ATOM 558 O O . ALA A 1 70 ? -1.815 -0.845 9.121 1.00 78.62 70 ALA A O 1
ATOM 559 N N . ALA A 1 71 ? -0.336 0.718 9.712 1.00 75.38 71 ALA A N 1
ATOM 560 C CA . ALA A 1 71 ? 0.857 -0.060 9.376 1.00 75.38 71 ALA A CA 1
ATOM 561 C C . ALA A 1 71 ? 0.972 -1.347 10.199 1.00 75.38 71 ALA A C 1
ATOM 563 O O . ALA A 1 71 ? 1.448 -2.364 9.703 1.00 75.38 71 ALA A O 1
ATOM 564 N N . SER A 1 72 ? 0.535 -1.331 11.460 1.00 73.94 72 SER A N 1
ATOM 565 C CA . SER A 1 72 ? 0.558 -2.513 12.326 1.00 73.94 72 SER A CA 1
ATOM 566 C C . SER A 1 72 ? -0.397 -3.608 11.840 1.00 73.94 72 SER A C 1
ATOM 568 O O . SER A 1 72 ? -0.090 -4.791 11.986 1.00 73.94 72 SER A O 1
ATOM 570 N N . LEU A 1 73 ? -1.509 -3.227 11.199 1.00 72.19 73 LEU A N 1
ATOM 571 C CA . LEU A 1 73 ? -2.420 -4.159 10.530 1.00 72.19 73 LEU A CA 1
ATOM 572 C C . LEU A 1 73 ? -1.723 -4.788 9.321 1.00 72.19 73 LEU A C 1
ATOM 574 O O . LEU A 1 73 ? -1.775 -5.997 9.125 1.00 72.19 73 LEU A O 1
ATOM 578 N N . ILE A 1 74 ? -0.962 -3.978 8.586 1.00 66.31 74 ILE A N 1
ATOM 579 C CA . ILE A 1 74 ? -0.133 -4.426 7.471 1.00 66.31 74 ILE A CA 1
ATOM 580 C C . ILE A 1 74 ? 1.020 -5.353 7.917 1.00 66.31 74 ILE A C 1
ATOM 582 O O . ILE A 1 74 ? 1.282 -6.375 7.294 1.00 66.31 74 ILE A O 1
ATOM 586 N N . ASN A 1 75 ? 1.714 -5.052 9.013 1.00 59.78 75 ASN A N 1
ATOM 587 C CA . ASN A 1 75 ? 2.792 -5.909 9.527 1.00 59.78 75 ASN A CA 1
ATOM 588 C C . ASN A 1 75 ? 2.266 -7.230 10.115 1.00 59.78 75 ASN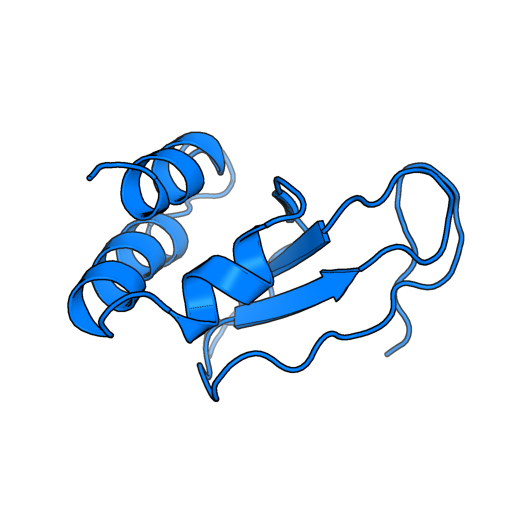 A C 1
ATOM 590 O O . ASN A 1 75 ? 3.025 -8.182 10.281 1.00 59.78 75 ASN A O 1
ATOM 594 N N . ARG A 1 76 ? 0.962 -7.297 10.408 1.00 59.56 76 ARG A N 1
ATOM 595 C CA . ARG A 1 76 ? 0.232 -8.518 10.770 1.00 59.56 76 ARG A CA 1
ATOM 596 C C . ARG A 1 76 ? -0.293 -9.293 9.560 1.00 59.56 76 ARG A C 1
ATOM 598 O O . ARG A 1 76 ? -0.998 -10.281 9.760 1.00 59.56 76 ARG A O 1
ATOM 605 N N . ILE A 1 77 ? 0.055 -8.887 8.334 1.00 54.53 77 ILE A N 1
ATOM 606 C CA . ILE A 1 77 ? -0.235 -9.638 7.108 1.00 54.53 77 ILE A CA 1
ATOM 607 C C . ILE A 1 77 ? 0.532 -10.966 7.151 1.00 54.53 77 ILE A C 1
ATOM 609 O O . ILE A 1 77 ? 1.618 -11.132 6.600 1.00 54.53 77 ILE A O 1
ATOM 613 N N . ASP A 1 78 ? -0.088 -11.966 7.767 1.00 50.59 78 ASP A N 1
ATOM 614 C CA . ASP A 1 78 ? -0.122 -13.278 7.150 1.00 50.59 78 ASP A CA 1
ATOM 615 C C . ASP A 1 78 ? -0.899 -13.071 5.841 1.00 50.59 78 ASP A C 1
ATOM 617 O O . ASP A 1 78 ? -2.081 -12.716 5.855 1.00 50.59 78 ASP A O 1
ATOM 621 N N . TYR A 1 79 ? -0.209 -13.180 4.705 1.00 50.69 79 TYR A N 1
ATOM 622 C CA . TYR A 1 79 ? -0.664 -12.885 3.332 1.00 50.69 79 TYR A CA 1
ATOM 623 C C . TYR A 1 79 ? -1.975 -13.578 2.911 1.00 50.69 79 TYR A C 1
ATOM 625 O O . TYR A 1 79 ? -2.434 -13.402 1.784 1.00 50.69 79 TYR A O 1
ATOM 633 N N . LYS A 1 80 ? -2.569 -14.386 3.793 1.00 49.28 80 LYS A N 1
ATOM 634 C CA . LYS A 1 80 ? -3.814 -15.122 3.598 1.00 49.28 80 LYS A CA 1
ATOM 635 C C . LYS A 1 80 ? -5.044 -14.488 4.247 1.00 49.28 80 LYS A C 1
ATOM 637 O O . LYS A 1 80 ? -6.139 -14.864 3.841 1.00 49.28 80 LYS A O 1
ATOM 642 N N . THR A 1 81 ? -4.917 -13.596 5.236 1.00 51.38 81 THR A N 1
ATOM 643 C CA . THR A 1 81 ? -6.084 -13.283 6.093 1.00 51.38 81 THR A CA 1
ATOM 644 C C . THR A 1 81 ? -6.223 -11.861 6.631 1.00 51.38 81 THR A C 1
ATOM 646 O O . THR A 1 81 ? -7.341 -11.521 7.005 1.00 51.38 81 THR A O 1
ATOM 649 N N . VAL A 1 82 ? -5.184 -11.015 6.652 1.00 51.44 82 VAL A N 1
ATOM 650 C CA . VAL A 1 82 ? -5.375 -9.588 6.997 1.00 51.44 82 VAL A CA 1
ATOM 651 C C . VAL A 1 82 ? -5.530 -8.785 5.718 1.00 51.44 82 VAL A C 1
ATOM 653 O O . VAL A 1 82 ? -4.632 -8.707 4.878 1.00 51.44 82 VAL A O 1
ATOM 656 N N . SER A 1 83 ? -6.743 -8.274 5.551 1.00 60.38 83 SER A N 1
ATOM 657 C CA . SER A 1 83 ? -7.240 -7.697 4.318 1.00 60.38 83 SER A CA 1
ATOM 658 C C . SER A 1 83 ? -6.800 -6.245 4.218 1.00 60.38 83 SER A C 1
ATOM 660 O O . SER A 1 83 ? -6.960 -5.476 5.159 1.00 60.38 83 SER A O 1
ATOM 662 N N . VAL A 1 84 ? -6.325 -5.845 3.044 1.00 66.75 84 VAL A N 1
ATOM 663 C CA . VAL A 1 84 ? -6.188 -4.443 2.608 1.00 66.75 84 VAL A CA 1
ATOM 664 C C . VAL A 1 84 ? -7.351 -3.575 3.095 1.00 66.75 84 VAL A C 1
ATOM 666 O O . VAL A 1 84 ? -7.149 -2.441 3.503 1.00 66.75 84 VAL A O 1
ATOM 669 N N . VAL A 1 85 ? -8.551 -4.154 3.135 1.00 70.56 85 VAL A N 1
ATOM 670 C CA . VAL A 1 85 ? -9.783 -3.530 3.615 1.00 70.56 85 VAL A CA 1
ATOM 671 C C . VAL A 1 85 ? -9.675 -3.030 5.059 1.00 70.56 85 VAL A C 1
ATOM 673 O O . VAL A 1 85 ? -10.182 -1.959 5.357 1.00 70.56 85 VAL A O 1
ATOM 676 N N . GLU A 1 86 ? -9.021 -3.750 5.973 1.00 72.31 86 GLU A N 1
ATOM 677 C CA . GLU A 1 86 ? -8.850 -3.293 7.362 1.00 72.31 86 GLU A CA 1
ATOM 678 C C . GLU A 1 86 ?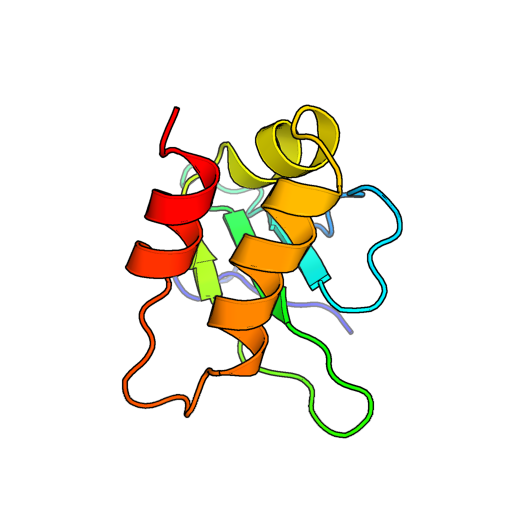 -7.864 -2.128 7.457 1.00 72.31 86 GLU A C 1
ATOM 680 O O . GLU A 1 86 ? -8.101 -1.184 8.204 1.00 72.31 86 GLU A O 1
ATOM 685 N N . PHE A 1 87 ? -6.795 -2.156 6.658 1.00 76.50 87 PHE A N 1
ATOM 686 C CA . PHE A 1 87 ? -5.869 -1.030 6.532 1.00 76.50 87 PHE A CA 1
ATOM 687 C C . PHE A 1 87 ? -6.575 0.213 5.980 1.00 76.50 87 PHE A C 1
ATOM 689 O O . PHE A 1 87 ? -6.461 1.305 6.539 1.00 76.50 87 PHE A O 1
ATOM 696 N N . GLU A 1 88 ? -7.338 0.036 4.905 1.00 76.12 88 GLU A N 1
ATOM 697 C CA . GLU A 1 88 ? -8.133 1.090 4.286 1.00 76.12 88 GLU A CA 1
ATOM 698 C C . GLU A 1 88 ? -9.171 1.653 5.264 1.00 76.12 88 GLU A C 1
ATOM 700 O O . GLU A 1 88 ? -9.260 2.869 5.435 1.00 76.12 88 GLU A O 1
ATOM 705 N N . ASN A 1 89 ? -9.894 0.780 5.968 1.00 80.38 89 ASN A N 1
ATOM 706 C CA . ASN A 1 89 ? -10.868 1.171 6.983 1.00 80.38 89 ASN A CA 1
ATOM 707 C C . ASN A 1 89 ? -10.221 1.912 8.151 1.00 80.38 89 ASN A C 1
ATOM 709 O O . ASN A 1 89 ? -10.789 2.896 8.607 1.00 80.38 89 ASN A O 1
ATOM 713 N N . GLU A 1 90 ? -9.048 1.495 8.628 1.00 82.38 90 GLU A N 1
ATOM 714 C CA . GLU A 1 90 ? -8.358 2.189 9.720 1.00 82.38 90 GLU A CA 1
ATOM 715 C C . GLU A 1 90 ? -7.970 3.614 9.302 1.00 82.38 90 GLU A C 1
ATOM 717 O O . GLU A 1 90 ? -8.223 4.562 10.048 1.00 82.38 90 GLU A O 1
ATOM 722 N N . LEU A 1 91 ? -7.453 3.799 8.080 1.00 78.19 91 LEU A N 1
ATOM 723 C CA . LEU A 1 91 ? -7.135 5.130 7.550 1.00 78.19 91 LEU A CA 1
ATOM 724 C C . LEU A 1 91 ? -8.383 6.010 7.385 1.00 78.19 91 LEU A C 1
ATOM 726 O O . LEU A 1 91 ? -8.327 7.211 7.672 1.00 78.19 91 LEU A O 1
ATOM 730 N N . LEU A 1 92 ? -9.504 5.420 6.962 1.00 80.81 92 LEU A N 1
ATOM 731 C CA . LEU A 1 92 ? -10.773 6.115 6.724 1.00 80.81 92 LEU A CA 1
ATOM 732 C C . LEU A 1 92 ? -11.612 6.332 7.996 1.00 80.81 92 LEU A C 1
ATOM 734 O O . LEU A 1 92 ? -12.411 7.268 8.030 1.00 80.81 92 LEU A O 1
ATOM 738 N N . SER A 1 93 ? -11.435 5.514 9.039 1.00 74.31 93 SER A N 1
ATOM 739 C CA . SER A 1 93 ? -12.187 5.621 10.297 1.00 74.31 93 SER A CA 1
ATOM 740 C C . SER A 1 93 ? -11.887 6.968 10.950 1.00 74.31 93 SER A C 1
ATOM 742 O O . SER A 1 93 ? -10.733 7.279 11.240 1.00 74.31 93 SER A O 1
ATOM 744 N N . THR A 1 94 ? -12.891 7.836 11.031 1.00 55.50 94 THR A N 1
ATOM 745 C CA . THR A 1 94 ? -12.736 9.230 11.476 1.00 55.50 94 THR A CA 1
ATOM 746 C C . THR A 1 94 ? -12.982 9.352 12.968 1.00 55.50 94 THR A C 1
ATOM 748 O O . THR A 1 94 ? -13.941 8.707 13.446 1.00 55.50 94 THR A O 1
#

Radius of gyration: 12.76 Å; Cα contacts (8 Å, |Δi|>4): 131; chains: 1; bounding box: 26×30×33 Å

pLDDT: mean 75.99, std 9.69, range [49.28, 88.31]

Solvent-accessible surface area (backbone atoms only — not comparable to full-atom values): 5665 Å² total; per-residue (Å²): 134,91,47,59,35,90,90,77,68,45,64,38,45,76,46,91,57,68,93,47,88,44,57,45,42,28,34,35,84,54,96,78,51,43,22,29,41,29,47,36,54,101,88,46,76,52,71,78,39,82,46,66,63,57,53,63,57,48,64,67,71,52,58,66,70,58,54,52,54,28,46,51,50,58,76,56,44,52,94,85,75,58,51,69,63,60,36,52,46,52,70,64,59,125

Foldseek 3Di:
DWDADPPPRHTWDWDDAPPDVFKTWTFDPDPVLWIWIWGDDPVDTDDTDTDDNCVRVLSRPPDPVLVVVLVVLVVVPPVPDSDPVVSNCSSVVD

Sequence (94 aa):
MVKFCPDCGKELREVKVPSYAWVRCFECAAECGTVYIQVVDVRNTYPLVATFPKIPQLLNELPMEKIEKAASLINRIDYKTVSVVEFENELLST

Nearest PDB structures (foldseek):
  2d6p-assembly1_A  TM=5.261E-01  e=9.494E+00  Mus musculus
  4xfu-assembly3_B  TM=4.961E-01  e=8.943E+00  Homo sapiens
  1una-assembly1_B  TM=2.255E-01  e=2.403E+00  Enterobacteria phage GA

Mean predicted aligned error: 7.28 Å